Protein AF-A0A1F2XFX3-F1 (afdb_monomer_lite)

Structure (mmCIF, N/CA/C/O backbone):
data_AF-A0A1F2XFX3-F1
#
_entry.id   AF-A0A1F2XFX3-F1
#
loop_
_atom_site.group_PDB
_atom_site.id
_atom_site.type_symbol
_atom_site.label_atom_id
_atom_site.label_alt_id
_atom_site.label_comp_id
_atom_site.label_asym_id
_atom_site.label_entity_id
_atom_site.label_seq_id
_atom_site.pdbx_PDB_ins_code
_atom_site.Cartn_x
_atom_site.Cartn_y
_atom_site.Cartn_z
_atom_site.occupancy
_atom_site.B_iso_or_equiv
_atom_site.auth_seq_id
_atom_site.auth_comp_id
_atom_site.auth_asym_id
_atom_site.auth_atom_id
_atom_site.pdbx_PDB_model_num
ATOM 1 N N . MET A 1 1 ? -7.443 -17.332 4.235 1.00 80.88 1 MET A N 1
ATOM 2 C CA . MET A 1 1 ? -6.971 -16.640 3.020 1.00 80.88 1 MET A CA 1
ATOM 3 C C . MET A 1 1 ? -7.148 -17.585 1.842 1.00 80.88 1 MET A C 1
ATOM 5 O O . MET A 1 1 ? -6.736 -18.732 1.953 1.00 80.88 1 MET A O 1
ATOM 9 N N . LEU A 1 2 ? -7.820 -17.141 0.781 1.00 90.50 2 LEU A N 1
ATOM 10 C CA . LEU A 1 2 ? -8.041 -17.904 -0.451 1.00 90.50 2 LEU A CA 1
ATOM 11 C C . LEU A 1 2 ? -7.172 -17.307 -1.552 1.00 90.50 2 LEU A C 1
ATOM 13 O O . LEU A 1 2 ? -7.202 -16.094 -1.741 1.00 90.50 2 LEU A O 1
ATOM 17 N N . CYS A 1 3 ? -6.412 -18.141 -2.256 1.00 94.31 3 CYS A N 1
ATOM 18 C CA . CYS A 1 3 ? -5.501 -17.700 -3.308 1.00 94.31 3 CYS A CA 1
ATOM 19 C C . CYS A 1 3 ? -5.857 -18.360 -4.640 1.00 94.31 3 CYS A C 1
ATOM 21 O O . CYS A 1 3 ? -5.998 -19.580 -4.710 1.00 94.31 3 CYS A O 1
ATOM 23 N N . HIS A 1 4 ? -5.982 -17.558 -5.693 1.00 92.31 4 HIS A N 1
ATOM 24 C CA . HIS A 1 4 ? -6.218 -18.020 -7.056 1.00 92.31 4 HIS A CA 1
ATOM 25 C C . HIS A 1 4 ? -5.576 -17.048 -8.046 1.00 92.31 4 HIS A C 1
ATOM 27 O O . HIS A 1 4 ? -5.755 -15.843 -7.898 1.00 92.31 4 HIS A O 1
ATOM 33 N N . GLY A 1 5 ? -4.835 -17.572 -9.031 1.00 87.00 5 GLY A N 1
ATOM 34 C CA . GLY A 1 5 ? -4.250 -16.774 -10.118 1.00 87.00 5 GLY A CA 1
ATO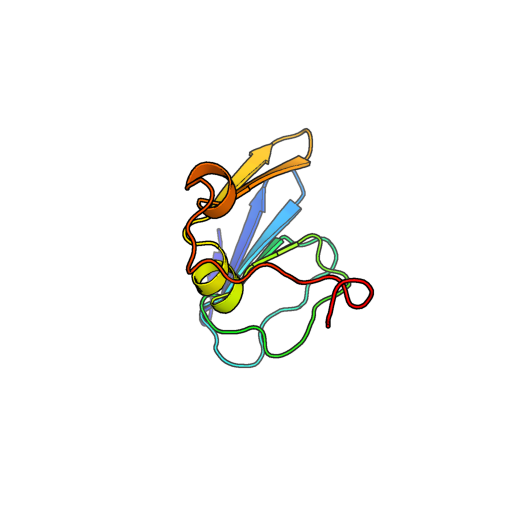M 35 C C . GLY A 1 5 ? -3.494 -15.539 -9.623 1.00 87.00 5 GLY A C 1
ATOM 36 O O . GLY A 1 5 ? -3.902 -14.426 -9.921 1.00 87.00 5 GLY A O 1
ATOM 37 N N . GLY A 1 6 ? -2.498 -15.735 -8.751 1.00 91.62 6 GLY A N 1
ATOM 38 C CA . GLY A 1 6 ? -1.667 -14.633 -8.250 1.00 91.62 6 GLY A CA 1
ATOM 39 C C . GLY A 1 6 ? -2.390 -13.622 -7.352 1.00 91.62 6 GLY A C 1
ATOM 40 O O . GLY A 1 6 ? -1.808 -12.598 -7.011 1.00 91.62 6 GLY A O 1
ATOM 41 N N . ILE A 1 7 ? -3.629 -13.884 -6.931 1.00 95.06 7 ILE A N 1
ATOM 42 C CA . ILE A 1 7 ? -4.387 -13.010 -6.033 1.00 95.06 7 ILE A CA 1
ATOM 43 C C . ILE A 1 7 ? -4.803 -13.806 -4.801 1.00 95.06 7 ILE A C 1
ATOM 45 O O . ILE A 1 7 ? -5.490 -14.820 -4.895 1.00 95.06 7 ILE A O 1
ATOM 49 N N . CYS A 1 8 ? -4.412 -13.319 -3.630 1.00 96.06 8 CYS A N 1
ATOM 50 C CA . CYS A 1 8 ? -4.791 -13.850 -2.331 1.00 96.06 8 CYS A CA 1
ATOM 51 C C . CYS A 1 8 ? -5.737 -12.881 -1.627 1.00 96.06 8 CYS A C 1
ATOM 53 O O . CYS A 1 8 ? -5.436 -11.699 -1.483 1.00 96.06 8 CYS A O 1
ATOM 55 N N . GLN A 1 9 ? -6.871 -13.383 -1.149 1.00 95.62 9 GLN A N 1
ATOM 56 C CA . GLN A 1 9 ? -7.894 -12.590 -0.478 1.00 95.62 9 GLN A CA 1
ATOM 57 C C . GLN A 1 9 ? -8.189 -13.146 0.912 1.00 95.62 9 GLN A C 1
ATOM 59 O O . GLN A 1 9 ? -8.200 -14.358 1.151 1.00 95.62 9 GLN A O 1
ATOM 64 N N . SER A 1 10 ? -8.441 -12.250 1.853 1.00 94.88 10 SER A N 1
ATOM 65 C CA . SER A 1 10 ? -8.920 -12.579 3.189 1.00 94.88 10 SER A CA 1
ATOM 66 C C . SER A 1 10 ? -9.785 -11.443 3.716 1.00 94.88 10 SER A C 1
ATOM 68 O O . SER A 1 10 ? -9.742 -10.329 3.205 1.00 94.88 10 SER A O 1
ATOM 70 N N . VAL A 1 11 ? -10.545 -11.714 4.768 1.00 93.31 11 VAL A N 1
ATOM 71 C CA . VAL A 1 11 ? -11.227 -10.679 5.544 1.00 93.31 11 VAL A CA 1
ATOM 72 C C . VAL A 1 11 ? -10.704 -10.760 6.968 1.00 93.31 11 VAL A C 1
ATOM 74 O O . VAL A 1 11 ? -10.690 -11.838 7.558 1.00 93.31 11 VAL A O 1
ATOM 77 N N . THR A 1 12 ? -10.269 -9.625 7.505 1.00 90.56 12 THR A N 1
ATOM 78 C CA . THR A 1 12 ? -9.722 -9.516 8.861 1.00 90.56 12 THR A CA 1
ATOM 79 C C . THR A 1 12 ? -10.396 -8.336 9.547 1.00 90.56 12 THR A C 1
ATOM 81 O O . THR A 1 12 ? -10.383 -7.233 9.009 1.00 90.56 12 THR A O 1
ATOM 84 N N . HIS A 1 13 ? -11.036 -8.562 10.700 1.00 90.38 13 HIS A N 1
ATOM 85 C CA . HIS A 1 13 ? -11.828 -7.542 11.412 1.00 90.38 13 HIS A CA 1
ATOM 86 C C . HIS A 1 13 ? -12.827 -6.785 10.506 1.00 90.38 13 HIS A C 1
ATOM 88 O O . HIS A 1 13 ? -12.997 -5.575 10.616 1.00 90.38 13 HIS A O 1
ATOM 94 N N . GLY A 1 14 ? -13.465 -7.495 9.566 1.00 89.50 14 GLY A N 1
ATOM 95 C CA . GLY A 1 14 ? -14.430 -6.915 8.622 1.00 89.50 14 GLY A CA 1
ATOM 96 C C . GLY A 1 14 ? -13.817 -6.108 7.470 1.00 89.50 14 GLY A C 1
ATOM 97 O O . GLY A 1 14 ? -14.555 -5.601 6.630 1.00 89.50 14 GLY A O 1
ATOM 98 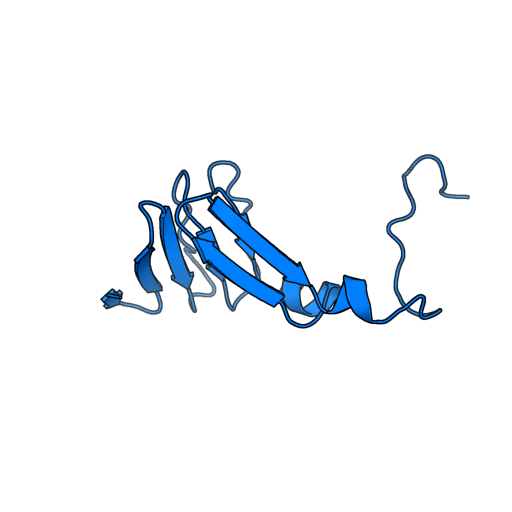N N . VAL A 1 15 ? -12.487 -6.008 7.390 1.00 91.12 15 VAL A N 1
ATOM 99 C CA . VAL A 1 15 ? -11.781 -5.316 6.307 1.00 91.12 15 VAL A CA 1
ATOM 100 C C . VAL A 1 15 ? -11.263 -6.338 5.290 1.00 91.12 15 VAL A C 1
ATOM 102 O O . VAL A 1 15 ? -10.537 -7.261 5.679 1.00 91.12 15 VAL A O 1
ATOM 105 N N . PRO A 1 16 ? -11.598 -6.205 3.992 1.00 94.62 16 PRO A N 1
ATOM 106 C CA . PRO A 1 16 ? -11.004 -7.036 2.953 1.00 94.62 16 PRO A CA 1
ATOM 107 C C . PRO A 1 16 ? -9.510 -6.730 2.814 1.00 94.62 16 PRO A C 1
ATOM 109 O O . PRO A 1 16 ? -9.123 -5.576 2.645 1.00 94.62 16 PRO A O 1
ATOM 112 N N . LEU A 1 17 ? -8.679 -7.764 2.853 1.00 95.00 17 LEU A N 1
ATOM 113 C CA . LEU A 1 17 ? -7.255 -7.713 2.543 1.00 95.00 17 LEU A CA 1
ATOM 114 C C . LEU A 1 17 ? -7.018 -8.487 1.251 1.00 95.00 17 LEU A C 1
ATOM 116 O O . LEU A 1 17 ? -7.335 -9.675 1.171 1.00 95.00 17 LEU A O 1
ATOM 120 N N . VAL A 1 18 ? -6.430 -7.820 0.265 1.00 96.25 18 VAL A N 1
ATOM 121 C CA . VAL A 1 18 ? -6.074 -8.409 -1.023 1.00 96.25 18 VAL A CA 1
ATOM 122 C C . VAL A 1 18 ? -4.585 -8.234 -1.250 1.00 96.25 18 VAL A C 1
ATOM 124 O O . VAL A 1 18 ? -4.080 -7.115 -1.269 1.00 96.25 18 VAL A O 1
ATOM 127 N N . VAL A 1 19 ? -3.893 -9.347 -1.451 1.00 95.75 19 VAL A N 1
ATOM 128 C CA . VAL A 1 19 ? -2.484 -9.391 -1.834 1.00 95.75 19 VAL A CA 1
ATOM 129 C C . VAL A 1 19 ? -2.412 -9.889 -3.272 1.00 95.75 19 VAL A C 1
ATOM 131 O O . VAL A 1 19 ? -2.969 -10.939 -3.579 1.00 95.75 19 VAL A O 1
ATOM 134 N N . SER A 1 20 ? -1.761 -9.140 -4.157 1.00 95.69 20 SER A N 1
ATOM 135 C CA . SER A 1 20 ? -1.667 -9.457 -5.584 1.00 95.69 20 SER A CA 1
ATOM 136 C C . SER A 1 20 ? -0.217 -9.506 -6.039 1.00 95.69 20 SER A C 1
ATOM 138 O O . SER A 1 20 ? 0.553 -8.578 -5.789 1.00 95.69 20 SER A O 1
ATOM 140 N N . TYR A 1 21 ? 0.108 -10.564 -6.768 1.00 93.88 21 TYR A N 1
ATOM 141 C CA . TYR A 1 21 ? 1.378 -10.791 -7.456 1.00 93.88 21 TYR A CA 1
ATOM 142 C C . TYR A 1 21 ? 1.277 -10.450 -8.951 1.00 93.88 21 TYR A C 1
ATOM 144 O O . TYR A 1 21 ? 2.282 -10.426 -9.650 1.00 93.88 21 TYR A O 1
ATOM 152 N N . GLU A 1 22 ? 0.063 -10.190 -9.441 1.00 93.56 22 GLU A N 1
ATOM 153 C CA . GLU A 1 22 ? -0.185 -9.873 -10.842 1.00 93.56 22 GLU A CA 1
ATOM 154 C C . GLU A 1 22 ? 0.377 -8.502 -11.231 1.00 93.56 22 GLU A C 1
ATOM 156 O O . GLU A 1 22 ? 0.144 -7.486 -10.559 1.00 93.56 22 GLU A O 1
ATOM 161 N N . LYS A 1 23 ? 1.080 -8.481 -12.366 1.00 92.31 23 LYS A N 1
ATOM 162 C CA . LYS A 1 23 ? 1.591 -7.253 -12.982 1.00 92.31 23 LYS A CA 1
ATOM 163 C C . LYS A 1 23 ? 0.479 -6.453 -13.651 1.00 92.31 23 LYS A C 1
ATOM 165 O O . LYS A 1 23 ? 0.528 -5.226 -13.643 1.00 92.31 23 LYS A O 1
ATOM 170 N N . GLU A 1 24 ? -0.505 -7.138 -14.231 1.00 90.69 24 GLU A N 1
ATOM 171 C CA . GLU A 1 24 ? -1.631 -6.545 -14.955 1.00 90.69 24 GLU A CA 1
ATOM 172 C C . GLU A 1 24 ? -2.968 -6.949 -14.340 1.00 90.69 24 GLU A C 1
ATOM 174 O O . GLU A 1 24 ? -3.065 -7.951 -13.642 1.00 90.69 24 GLU A O 1
ATOM 179 N N . GLY A 1 25 ? -4.013 -6.148 -14.561 1.00 89.38 25 GLY A N 1
ATOM 180 C CA . GLY A 1 25 ? -5.353 -6.494 -14.073 1.00 89.38 25 GLY A CA 1
ATOM 181 C C . GLY A 1 25 ? -5.485 -6.499 -12.545 1.00 89.38 25 GLY A C 1
ATOM 182 O O . GLY A 1 25 ? -6.371 -7.160 -12.007 1.00 89.38 25 GLY A O 1
ATOM 183 N N . GLN A 1 26 ? -4.630 -5.747 -11.845 1.00 93.12 26 GLN A N 1
ATOM 184 C CA . GLN A 1 26 ? -4.645 -5.655 -10.387 1.00 93.12 26 GLN A CA 1
ATOM 185 C C . GLN A 1 26 ? -6.042 -5.262 -9.858 1.00 93.12 26 GLN A C 1
ATOM 187 O O . GLN A 1 26 ? -6.689 -4.342 -10.391 1.00 93.12 26 GLN A O 1
ATOM 192 N N . PRO A 1 27 ? -6.527 -5.944 -8.805 1.00 92.69 27 PRO A N 1
ATOM 193 C CA . PRO A 1 27 ? -7.869 -5.737 -8.280 1.00 92.69 27 PRO A CA 1
ATOM 194 C C . PRO A 1 27 ? -8.002 -4.354 -7.638 1.00 92.69 27 PRO A C 1
ATOM 196 O O . PRO A 1 27 ? -7.148 -3.936 -6.866 1.00 92.69 27 PRO A O 1
ATOM 199 N N . CYS A 1 28 ? -9.115 -3.673 -7.912 1.00 93.88 28 CYS A N 1
ATOM 200 C CA . CYS A 1 28 ? -9.508 -2.444 -7.228 1.00 93.88 28 CYS A CA 1
ATOM 201 C C . CYS A 1 28 ? -10.842 -2.693 -6.525 1.00 93.88 28 CYS A C 1
ATOM 203 O O . CYS A 1 28 ? -11.877 -2.811 -7.178 1.00 93.88 28 CYS A O 1
ATOM 205 N N . ILE A 1 29 ? -10.796 -2.840 -5.199 1.00 94.81 29 ILE A N 1
ATOM 206 C CA . ILE A 1 29 ? -11.953 -3.206 -4.378 1.00 94.81 29 ILE A CA 1
ATOM 207 C C . ILE A 1 29 ? -12.213 -2.105 -3.357 1.00 94.81 29 ILE A C 1
ATOM 209 O O . ILE A 1 29 ? -11.330 -1.713 -2.590 1.00 94.81 29 ILE A O 1
ATOM 213 N N . LYS A 1 30 ? -13.456 -1.630 -3.330 1.00 95.06 30 LYS A N 1
ATOM 214 C CA . LYS A 1 30 ? -13.911 -0.598 -2.403 1.00 95.06 30 LYS A CA 1
ATOM 215 C C . LYS A 1 30 ? -13.728 -1.023 -0.947 1.00 95.06 30 LYS A C 1
ATOM 217 O O . LYS A 1 30 ? -14.132 -2.113 -0.552 1.00 95.06 30 LYS A O 1
ATOM 222 N N . GLY A 1 31 ? -13.135 -0.142 -0.146 1.00 94.00 31 GLY A N 1
ATOM 223 C CA . GLY A 1 31 ? -12.899 -0.348 1.284 1.00 94.00 31 GLY A CA 1
ATOM 224 C C . GLY A 1 31 ? -11.825 -1.388 1.618 1.00 94.00 31 GLY A C 1
ATOM 225 O O . GLY A 1 31 ? -11.571 -1.618 2.800 1.00 94.00 31 GLY A O 1
ATOM 226 N N . ALA A 1 32 ? -11.186 -1.994 0.614 1.00 95.25 32 ALA A N 1
ATOM 227 C CA . ALA A 1 32 ? -10.157 -3.002 0.816 1.00 95.25 32 ALA A CA 1
ATOM 228 C C . ALA A 1 32 ? -8.785 -2.388 1.118 1.00 95.25 32 ALA A C 1
ATOM 230 O O . ALA A 1 32 ? -8.479 -1.250 0.749 1.00 95.25 32 ALA A O 1
ATOM 231 N N . LEU A 1 33 ? -7.952 -3.195 1.762 1.00 95.81 33 LEU A N 1
ATOM 232 C CA . LEU A 1 33 ? -6.511 -3.034 1.852 1.00 95.81 33 LEU A CA 1
ATOM 233 C C . LEU A 1 33 ? -5.880 -3.801 0.698 1.00 95.81 33 LEU A C 1
ATOM 235 O O . LEU A 1 33 ? -5.977 -5.028 0.644 1.00 95.81 33 LEU A O 1
ATOM 239 N N . LEU A 1 34 ? -5.258 -3.078 -0.223 1.00 96.31 34 LEU A N 1
ATOM 240 C CA . LEU A 1 34 ? -4.608 -3.644 -1.396 1.00 96.31 34 LEU A CA 1
ATOM 241 C C . LEU A 1 34 ? -3.094 -3.642 -1.183 1.00 96.31 34 LEU A C 1
ATOM 243 O O . LEU A 1 34 ? -2.513 -2.603 -0.876 1.00 96.31 34 LEU A O 1
ATOM 247 N N . VAL A 1 35 ? -2.464 -4.802 -1.341 1.00 95.56 35 VAL A N 1
ATOM 248 C CA . VAL A 1 35 ? -1.008 -4.967 -1.330 1.00 95.56 35 VAL A CA 1
ATOM 249 C C . VAL A 1 35 ? -0.596 -5.567 -2.670 1.00 95.56 35 VAL A C 1
ATOM 251 O O . VAL A 1 35 ? -0.840 -6.745 -2.931 1.00 95.56 35 VAL A O 1
ATOM 254 N N . HIS A 1 36 ? 0.003 -4.759 -3.535 1.00 95.75 36 HIS A N 1
ATOM 255 C CA . HIS A 1 36 ? 0.516 -5.182 -4.833 1.00 95.75 36 HIS A CA 1
ATOM 256 C C . HIS A 1 36 ? 2.031 -5.380 -4.744 1.00 95.75 36 HIS A C 1
ATOM 258 O O . HIS A 1 36 ? 2.761 -4.494 -4.310 1.00 95.75 36 HIS A O 1
ATOM 264 N N . LEU A 1 37 ? 2.531 -6.549 -5.141 1.00 93.56 37 LEU A N 1
ATOM 265 C CA . LEU A 1 37 ? 3.981 -6.783 -5.202 1.00 93.56 37 LEU A CA 1
ATOM 266 C C . LEU A 1 37 ? 4.615 -6.280 -6.503 1.00 93.56 37 LEU A C 1
ATOM 268 O O . LEU A 1 37 ? 5.836 -6.207 -6.602 1.00 93.56 37 LEU A O 1
ATOM 272 N N . GLU A 1 38 ? 3.779 -5.872 -7.452 1.00 94.94 38 GLU A N 1
ATOM 273 C CA . GLU A 1 38 ? 4.134 -5.154 -8.672 1.00 94.94 38 GLU A CA 1
ATOM 274 C C . GLU A 1 38 ? 3.649 -3.696 -8.570 1.00 94.94 38 GLU A C 1
ATOM 276 O O . GLU A 1 38 ? 2.726 -3.414 -7.798 1.00 94.94 38 GLU A O 1
ATOM 281 N N . PRO A 1 39 ? 4.228 -2.747 -9.328 1.00 94.62 39 PRO A N 1
ATOM 282 C CA . PRO A 1 39 ? 3.741 -1.371 -9.371 1.00 94.62 39 PRO A CA 1
ATOM 283 C C . PRO A 1 39 ? 2.248 -1.274 -9.691 1.00 94.62 39 PRO A C 1
ATOM 285 O O . PRO A 1 39 ? 1.764 -1.961 -10.596 1.00 94.62 39 PRO A O 1
ATOM 288 N N . SER A 1 40 ? 1.526 -0.386 -9.001 1.00 93.00 40 SER A N 1
ATOM 289 C CA . SER A 1 40 ? 0.114 -0.157 -9.311 1.00 93.00 40 SER A CA 1
ATOM 290 C C . SER A 1 40 ? -0.029 0.457 -10.699 1.00 93.00 40 SER A C 1
ATOM 292 O O . SER A 1 40 ? 0.521 1.523 -10.977 1.00 93.00 40 SER A O 1
ATOM 294 N N . GLN A 1 41 ? -0.818 -0.170 -11.569 1.00 87.31 41 GLN A N 1
ATOM 295 C CA . GLN A 1 41 ? -1.061 0.371 -12.913 1.00 87.31 41 GLN A CA 1
ATOM 296 C C . GLN A 1 41 ? -1.992 1.588 -12.905 1.00 87.31 41 GLN A C 1
ATOM 298 O O . GLN A 1 41 ? -1.909 2.468 -13.760 1.00 87.31 41 GLN A O 1
ATOM 303 N N . ARG A 1 42 ? -2.913 1.621 -11.940 1.00 89.94 42 ARG A N 1
ATOM 304 C CA . ARG A 1 42 ? -3.917 2.670 -11.764 1.00 89.94 42 ARG A CA 1
ATOM 305 C C . ARG A 1 42 ? -4.160 2.907 -10.283 1.00 89.94 42 ARG A C 1
ATOM 307 O O . ARG A 1 42 ? -4.114 1.972 -9.489 1.00 89.94 42 ARG A O 1
ATOM 314 N N . ALA A 1 43 ? -4.478 4.147 -9.924 1.00 89.19 43 ALA A N 1
ATOM 315 C CA . ALA A 1 43 ? -4.970 4.433 -8.584 1.00 89.19 43 ALA A CA 1
ATOM 316 C C . ALA A 1 43 ? -6.312 3.716 -8.356 1.00 89.19 43 ALA A C 1
ATOM 318 O O . ALA A 1 43 ? -7.141 3.645 -9.265 1.00 89.19 43 ALA A O 1
ATOM 319 N N . CYS A 1 44 ? -6.540 3.240 -7.132 1.00 94.94 44 CYS A N 1
ATOM 320 C CA . CYS A 1 44 ? -7.834 2.740 -6.674 1.00 94.94 44 CYS A CA 1
ATOM 321 C C . CYS A 1 44 ? -8.373 3.669 -5.571 1.00 94.94 44 CYS A C 1
ATOM 323 O O . CYS A 1 44 ? -8.147 3.408 -4.391 1.00 94.94 44 CYS A O 1
ATOM 325 N N . PRO A 1 45 ? -9.057 4.778 -5.916 1.00 93.88 45 PRO A N 1
ATOM 326 C CA . PRO A 1 45 ? -9.463 5.791 -4.936 1.00 93.88 45 PRO A CA 1
ATOM 327 C C . PRO A 1 45 ? -10.474 5.283 -3.905 1.00 93.88 45 PRO A C 1
ATOM 329 O O . PRO A 1 45 ? -10.585 5.845 -2.823 1.00 93.88 45 PRO A O 1
ATOM 332 N N . GLU A 1 46 ? -11.228 4.238 -4.249 1.00 93.81 46 GLU A N 1
ATOM 333 C CA . GLU A 1 46 ? -12.200 3.622 -3.347 1.00 93.81 46 GLU A CA 1
ATOM 334 C C . GLU A 1 46 ? -11.564 2.629 -2.362 1.00 93.81 46 GLU A C 1
ATOM 336 O O . GLU A 1 46 ? -12.239 2.193 -1.426 1.00 93.81 46 GLU A O 1
ATOM 341 N N . ALA A 1 47 ? -10.294 2.253 -2.551 1.00 95.50 47 ALA A N 1
ATOM 342 C CA . ALA A 1 47 ? -9.576 1.422 -1.594 1.00 95.50 47 ALA A CA 1
ATOM 343 C C . ALA A 1 47 ? -9.278 2.212 -0.317 1.00 95.50 47 ALA A C 1
ATOM 345 O O . ALA A 1 47 ? -9.049 3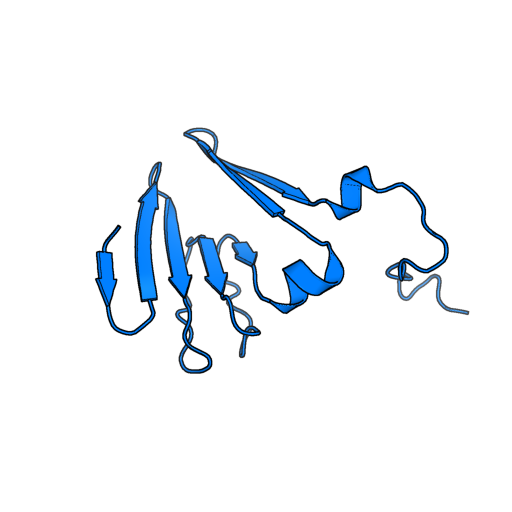.420 -0.331 1.00 95.50 47 ALA A O 1
ATOM 346 N N . ARG A 1 48 ? -9.234 1.502 0.808 1.00 93.75 48 ARG A N 1
ATOM 347 C CA . ARG A 1 48 ? -8.898 2.098 2.103 1.00 93.75 48 ARG A CA 1
ATOM 348 C C . ARG A 1 48 ? -7.403 2.407 2.213 1.00 93.75 48 ARG A C 1
ATOM 350 O O . ARG A 1 48 ? -7.013 3.382 2.849 1.00 93.75 48 ARG A O 1
ATOM 357 N N . LEU A 1 49 ? -6.575 1.557 1.612 1.00 94.31 49 LEU A N 1
ATOM 358 C CA . LEU A 1 49 ? -5.134 1.728 1.459 1.00 94.31 49 LEU A CA 1
ATOM 359 C C . LEU A 1 49 ? -4.684 0.891 0.265 1.00 94.31 49 LEU A C 1
ATOM 361 O O . LEU A 1 49 ? -5.134 -0.241 0.107 1.00 94.31 49 LEU A O 1
ATOM 365 N N . THR A 1 50 ? -3.784 1.434 -0.543 1.00 95.75 50 THR A N 1
ATOM 366 C CA . THR A 1 50 ? -3.020 0.668 -1.530 1.00 95.75 50 THR A CA 1
ATOM 367 C C . THR A 1 50 ? -1.551 0.808 -1.165 1.00 95.75 50 THR A C 1
ATOM 369 O O . THR A 1 50 ? -1.093 1.927 -0.945 1.00 95.75 50 THR A O 1
ATOM 372 N N . LEU A 1 51 ? -0.860 -0.320 -1.030 1.00 95.44 51 LEU A N 1
ATOM 373 C CA . LEU A 1 51 ? 0.589 -0.401 -0.925 1.00 95.44 51 LEU A CA 1
ATOM 374 C C . LEU A 1 51 ? 1.096 -1.150 -2.143 1.00 95.44 51 LEU A C 1
ATOM 376 O O . LEU A 1 51 ? 0.604 -2.241 -2.430 1.00 95.44 51 LEU A O 1
ATOM 380 N N . ASP A 1 52 ? 2.080 -0.590 -2.826 1.00 95.44 52 ASP A N 1
ATOM 381 C CA . ASP A 1 52 ? 2.718 -1.264 -3.943 1.00 95.44 52 ASP A CA 1
ATOM 382 C C . ASP A 1 52 ? 4.244 -1.317 -3.846 1.00 95.44 52 ASP A C 1
ATOM 384 O O . ASP A 1 52 ? 4.872 -0.880 -2.875 1.00 95.44 52 ASP A O 1
ATOM 388 N N . TRP A 1 53 ? 4.859 -1.880 -4.880 1.00 93.38 53 TRP A N 1
ATOM 389 C CA . TR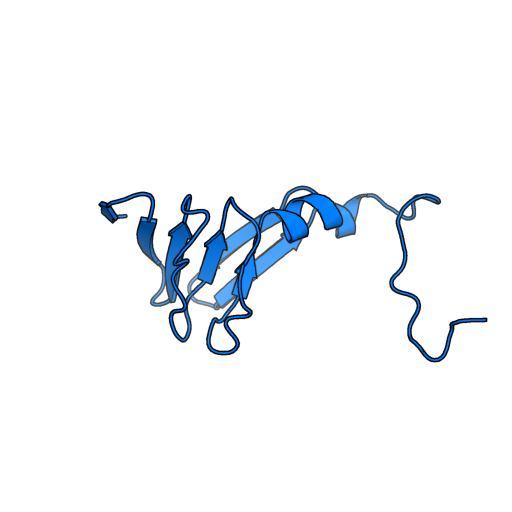P A 1 53 ? 6.306 -1.982 -4.973 1.00 93.38 53 TRP A CA 1
ATOM 390 C C . TRP A 1 53 ? 7.020 -0.619 -4.876 1.00 93.38 53 TRP A C 1
ATOM 392 O O . TRP A 1 53 ? 8.082 -0.514 -4.252 1.00 93.38 53 TRP A O 1
ATOM 402 N N . TYR A 1 54 ? 6.443 0.449 -5.439 1.00 92.06 54 TYR A N 1
ATOM 403 C CA . TYR A 1 54 ? 7.033 1.785 -5.352 1.00 92.06 54 TYR A CA 1
ATOM 404 C C . TYR A 1 54 ? 6.951 2.363 -3.945 1.00 92.06 54 TYR A C 1
ATOM 406 O O . TYR A 1 54 ? 7.865 3.090 -3.548 1.00 92.06 54 TYR A O 1
ATOM 414 N N . ASP A 1 55 ? 5.895 2.066 -3.190 1.00 92.62 55 ASP A N 1
ATOM 415 C CA . ASP A 1 55 ? 5.800 2.466 -1.787 1.00 92.62 55 ASP A CA 1
ATOM 416 C C . ASP A 1 55 ? 6.951 1.873 -0.972 1.00 92.62 55 ASP A C 1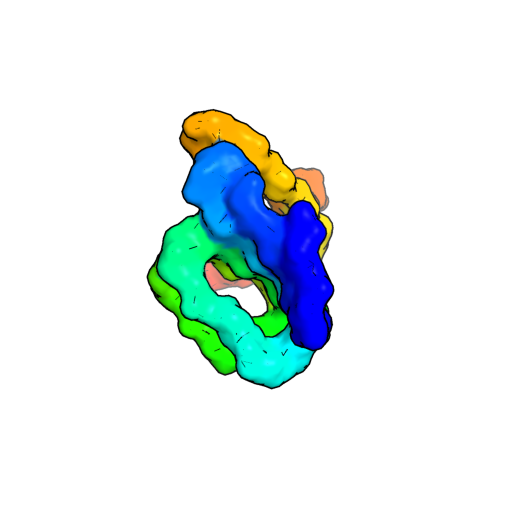
ATOM 418 O O . ASP A 1 55 ? 7.669 2.609 -0.285 1.00 92.62 55 ASP A O 1
ATOM 422 N N . ILE A 1 56 ? 7.193 0.567 -1.127 1.00 90.50 56 ILE A N 1
ATOM 423 C CA . ILE A 1 56 ? 8.304 -0.133 -0.469 1.00 90.50 56 ILE A CA 1
ATOM 424 C C . ILE A 1 56 ? 9.646 0.480 -0.883 1.00 90.50 56 ILE A C 1
ATOM 426 O O . ILE A 1 56 ? 10.482 0.781 -0.033 1.00 90.50 56 ILE A O 1
ATOM 430 N N . TRP A 1 57 ? 9.855 0.747 -2.173 1.00 88.38 57 TRP A N 1
ATOM 431 C CA . TRP A 1 57 ? 11.087 1.386 -2.641 1.00 88.38 57 TRP A CA 1
ATOM 432 C C . TRP A 1 57 ? 11.291 2.797 -2.051 1.00 88.38 57 TRP A C 1
ATOM 434 O O . TRP A 1 57 ? 12.409 3.170 -1.694 1.00 88.38 57 TRP A O 1
ATOM 444 N N . LYS A 1 58 ? 10.218 3.587 -1.893 1.00 86.62 58 LYS A N 1
ATOM 445 C CA . LYS A 1 58 ? 10.279 4.971 -1.380 1.00 86.62 58 LYS A CA 1
ATOM 446 C C . LYS A 1 58 ? 10.416 5.080 0.136 1.00 86.62 58 LYS A C 1
ATOM 448 O O . LYS A 1 58 ? 10.913 6.108 0.616 1.00 86.62 58 LYS A O 1
ATOM 453 N N . ALA A 1 59 ? 9.895 4.116 0.892 1.00 88.62 59 ALA A N 1
ATOM 454 C CA . ALA A 1 59 ? 9.807 4.208 2.350 1.00 88.62 59 ALA A CA 1
ATOM 455 C C . ALA A 1 59 ? 10.423 3.022 3.114 1.00 88.62 59 ALA A C 1
ATOM 457 O O . ALA A 1 59 ? 10.470 3.049 4.347 1.00 88.62 59 ALA A O 1
ATOM 458 N N . GLY A 1 60 ? 10.975 2.036 2.407 1.00 89.19 60 GLY A N 1
ATOM 459 C CA . GLY A 1 60 ? 11.519 0.812 2.986 1.00 89.19 60 GLY A CA 1
ATOM 460 C C . GLY A 1 60 ? 10.418 -0.169 3.386 1.00 89.19 60 GLY A C 1
ATOM 461 O O . GLY A 1 60 ? 9.355 -0.214 2.774 1.00 89.19 60 GLY A O 1
ATOM 462 N N . GLY A 1 61 ? 10.676 -0.971 4.420 1.00 91.50 61 GLY A N 1
ATOM 463 C CA . GLY A 1 61 ? 9.689 -1.911 4.950 1.00 91.50 61 GLY A CA 1
ATOM 464 C C . GLY A 1 61 ? 8.461 -1.212 5.541 1.00 91.50 61 GLY A C 1
ATOM 465 O O . GLY A 1 61 ? 8.544 -0.089 6.044 1.00 91.50 61 GLY A O 1
ATOM 466 N N . TYR A 1 62 ? 7.331 -1.910 5.500 1.00 94.12 62 TYR A N 1
ATOM 467 C CA . TYR A 1 62 ? 6.076 -1.494 6.115 1.00 94.12 62 TYR A CA 1
ATOM 468 C C . TYR A 1 62 ? 5.644 -2.556 7.119 1.00 94.12 62 TYR A C 1
ATOM 470 O O . TYR A 1 62 ? 5.772 -3.752 6.853 1.00 94.12 62 TYR A O 1
ATOM 478 N N . ALA A 1 63 ? 5.094 -2.120 8.244 1.00 93.94 63 ALA A N 1
ATOM 479 C CA . ALA A 1 63 ? 4.387 -2.978 9.176 1.00 93.94 63 ALA A CA 1
ATOM 480 C C . ALA A 1 63 ? 2.923 -2.531 9.223 1.00 93.94 63 ALA A C 1
ATOM 482 O O . ALA A 1 63 ? 2.62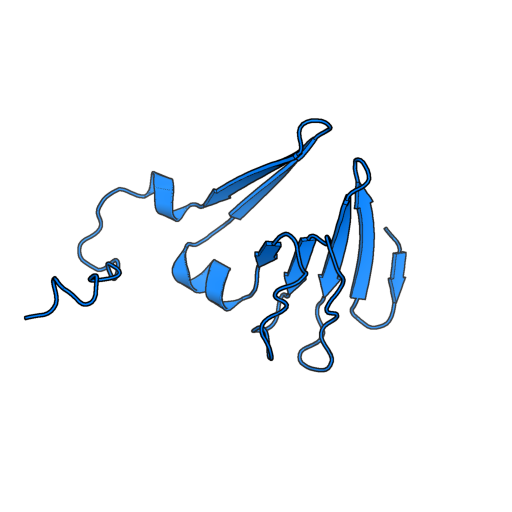9 -1.353 9.421 1.00 93.94 63 ALA A O 1
ATOM 483 N N . LEU A 1 64 ? 2.010 -3.469 8.970 1.00 92.19 64 LEU A N 1
ATOM 484 C CA . LEU A 1 64 ? 0.570 -3.232 8.929 1.00 92.19 64 LEU A CA 1
ATOM 485 C C . LEU A 1 64 ? -0.099 -4.111 9.980 1.00 92.19 64 LEU A C 1
ATOM 487 O O . LEU A 1 64 ? -0.047 -5.337 9.894 1.00 92.19 64 LEU A O 1
ATOM 491 N N . TRP A 1 65 ? -0.770 -3.479 10.935 1.00 92.12 65 TRP A N 1
ATOM 492 C CA . TRP A 1 65 ? -1.593 -4.157 11.927 1.00 92.12 65 TRP A CA 1
ATOM 493 C C . TRP A 1 65 ? -3.060 -3.888 11.645 1.00 92.12 65 TRP A C 1
ATOM 495 O O . TRP A 1 65 ? -3.466 -2.748 11.416 1.00 92.12 65 TRP A O 1
ATOM 505 N N . LEU A 1 66 ? -3.854 -4.952 11.702 1.00 89.75 66 LEU A N 1
ATOM 506 C CA . LEU A 1 66 ? -5.302 -4.905 11.567 1.00 89.75 66 LEU A CA 1
ATOM 507 C C . LEU A 1 66 ? -5.902 -5.317 12.899 1.00 89.75 66 LEU A C 1
ATOM 509 O O . LEU A 1 66 ? -5.610 -6.401 13.394 1.00 89.75 66 LEU A O 1
ATOM 513 N N . ASN A 1 67 ? -6.714 -4.444 13.480 1.00 86.12 67 ASN A N 1
ATOM 514 C CA . ASN A 1 67 ? -7.416 -4.702 14.727 1.00 86.12 67 ASN A CA 1
ATOM 515 C C . ASN A 1 67 ? -8.853 -4.171 14.642 1.00 86.12 67 ASN A C 1
ATOM 517 O O . ASN A 1 67 ? -9.250 -3.532 13.669 1.00 86.12 67 ASN A O 1
ATOM 521 N N . GLU A 1 68 ? -9.641 -4.418 15.683 1.00 82.62 68 GLU A N 1
ATOM 522 C CA . GLU A 1 68 ? -11.045 -3.995 15.755 1.00 82.62 68 GLU A CA 1
ATOM 523 C C . GLU A 1 68 ? -11.236 -2.469 15.690 1.00 82.62 68 GLU A C 1
ATOM 525 O O . GLU A 1 68 ? -12.297 -1.994 15.296 1.00 82.62 68 GLU A O 1
ATOM 530 N N . LYS A 1 69 ? -10.209 -1.687 16.048 1.00 80.81 69 LYS A N 1
ATOM 531 C CA . LYS A 1 69 ? -10.231 -0.216 16.008 1.00 80.81 69 LYS A CA 1
ATOM 532 C C . LYS A 1 69 ? -9.827 0.345 14.640 1.00 80.81 69 LYS A C 1
ATOM 534 O O . LYS A 1 69 ? -9.976 1.545 14.412 1.00 80.81 69 LYS A O 1
ATOM 539 N N . GLY A 1 70 ? -9.333 -0.491 13.726 1.00 81.88 70 GLY A N 1
ATOM 540 C CA . GLY A 1 70 ? -8.945 -0.107 12.374 1.00 81.88 70 GLY A CA 1
ATOM 541 C C . GLY A 1 70 ? -7.577 -0.647 11.960 1.00 81.88 70 GLY A C 1
ATOM 542 O O . GLY A 1 70 ? -7.141 -1.715 12.385 1.00 81.88 70 GLY A O 1
ATOM 543 N N . GLN A 1 71 ? -6.908 0.103 11.083 1.00 89.69 71 GLN A N 1
ATOM 544 C CA . GLN A 1 71 ? -5.572 -0.223 10.589 1.00 89.69 71 GLN A CA 1
ATOM 545 C C . GLN A 1 71 ? -4.540 0.710 11.227 1.00 89.69 71 GLN A C 1
ATOM 547 O O . GLN A 1 71 ? -4.769 1.918 11.303 1.00 89.69 71 GLN A O 1
ATOM 552 N N . HIS A 1 72 ? -3.402 0.158 11.634 1.00 92.50 72 HIS A N 1
ATOM 553 C CA . HIS A 1 72 ? -2.212 0.918 12.013 1.00 92.50 72 HIS A CA 1
ATOM 554 C C . HIS A 1 72 ? -1.089 0.571 11.045 1.00 92.50 72 HIS A C 1
ATOM 556 O O . HIS A 1 72 ? -0.904 -0.602 10.719 1.00 92.50 72 HIS A O 1
ATOM 562 N N . LEU A 1 73 ? -0.378 1.583 10.555 1.00 93.44 73 LEU A N 1
ATOM 563 C CA . LEU A 1 73 ? 0.675 1.420 9.562 1.00 93.44 73 LEU A CA 1
ATOM 564 C C . LEU A 1 73 ? 1.919 2.164 10.026 1.00 93.44 73 LEU A C 1
ATOM 566 O O . LEU A 1 73 ? 1.853 3.367 10.257 1.00 93.44 73 LEU A O 1
ATOM 570 N N . GLU A 1 74 ? 3.042 1.461 10.076 1.00 94.75 74 GLU A N 1
ATOM 571 C CA . GLU A 1 74 ? 4.357 2.054 10.314 1.00 94.75 74 GLU A CA 1
ATOM 572 C C . GLU A 1 74 ? 5.267 1.801 9.123 1.00 94.75 74 GLU A C 1
ATOM 574 O O . GLU A 1 74 ? 5.179 0.770 8.445 1.00 94.75 74 GLU A O 1
ATOM 579 N N . LYS A 1 75 ? 6.151 2.763 8.863 1.00 93.69 75 LYS A N 1
ATOM 580 C CA . LYS A 1 75 ? 7.095 2.719 7.746 1.00 93.69 75 LYS A CA 1
ATOM 581 C C . LYS A 1 75 ? 8.496 2.840 8.294 1.00 93.69 75 LYS A C 1
ATOM 583 O O . LYS A 1 75 ? 8.773 3.740 9.084 1.00 93.69 75 LYS A O 1
ATOM 588 N N . VAL A 1 76 ? 9.430 2.036 7.788 1.00 91.31 76 VAL A N 1
ATOM 589 C CA . VAL A 1 76 ? 10.834 2.123 8.218 1.00 91.31 76 VAL A CA 1
ATOM 590 C C . VAL A 1 76 ? 11.344 3.558 8.070 1.00 91.31 76 VAL A C 1
ATOM 592 O O . VAL A 1 76 ? 12.046 4.034 8.954 1.00 91.31 76 VAL A O 1
ATOM 595 N N . ARG A 1 77 ? 10.939 4.279 7.008 1.00 87.19 77 ARG A N 1
ATOM 596 C CA . ARG A 1 77 ? 11.258 5.702 6.760 1.00 87.19 77 ARG A CA 1
ATOM 597 C C . ARG A 1 77 ? 11.037 6.635 7.953 1.00 87.19 77 ARG A C 1
ATOM 599 O O . ARG A 1 77 ? 11.798 7.586 8.091 1.00 87.19 77 ARG A O 1
ATOM 606 N N . GLU A 1 78 ? 10.050 6.374 8.801 1.00 88.94 78 GLU A N 1
ATOM 607 C CA . GLU A 1 78 ? 9.725 7.218 9.959 1.00 88.94 78 GLU A CA 1
ATOM 608 C C . GLU A 1 78 ? 10.747 7.062 11.099 1.00 88.94 78 GLU A C 1
ATOM 610 O O . GLU A 1 78 ? 10.897 7.961 11.921 1.00 88.94 78 GLU A O 1
ATOM 615 N N . HIS A 1 79 ? 11.530 5.978 11.093 1.00 89.00 79 HIS A N 1
ATOM 616 C CA . HIS A 1 79 ? 12.494 5.642 12.144 1.00 89.00 79 HIS A CA 1
ATOM 617 C C . HIS A 1 79 ? 13.969 5.790 11.722 1.00 89.00 79 HIS A C 1
ATOM 619 O O . HIS A 1 79 ? 14.862 5.650 12.552 1.00 89.00 79 HIS A O 1
ATOM 625 N N . GLN A 1 80 ? 14.270 6.084 10.448 1.00 83.69 80 GLN A N 1
ATOM 626 C CA . GLN A 1 80 ? 15.658 6.084 9.928 1.00 83.69 80 GLN A CA 1
ATOM 627 C C . GLN A 1 80 ? 16.458 7.365 10.222 1.00 83.69 80 GLN A C 1
ATOM 629 O O . GLN A 1 80 ? 17.632 7.451 9.839 1.00 83.69 80 GLN A O 1
ATOM 634 N N . GLY A 1 81 ? 15.822 8.365 10.838 1.00 81.69 81 GLY A N 1
ATOM 635 C CA . GLY A 1 81 ? 16.375 9.705 11.022 1.00 81.69 81 GLY A CA 1
ATOM 636 C C . GLY A 1 81 ? 16.454 10.525 9.726 1.00 81.69 81 GLY A C 1
ATOM 637 O O . GLY A 1 81 ? 15.951 10.141 8.669 1.00 81.69 81 GLY A O 1
ATOM 638 N N . LEU A 1 82 ? 17.095 11.692 9.803 1.00 78.06 82 LEU A N 1
ATOM 639 C CA . LEU A 1 82 ? 17.239 12.621 8.679 1.00 78.06 82 LEU A CA 1
ATOM 640 C C . LEU A 1 82 ? 18.511 12.313 7.881 1.00 78.06 82 LEU A C 1
ATOM 642 O O . LEU A 1 82 ? 19.570 12.875 8.151 1.00 78.06 82 LEU A O 1
ATOM 646 N N . ARG A 1 83 ? 18.422 11.427 6.882 1.00 76.56 83 ARG A N 1
ATOM 647 C CA . ARG A 1 83 ? 19.572 11.130 6.010 1.00 76.56 83 ARG A CA 1
ATOM 648 C C . ARG A 1 83 ? 19.650 12.114 4.831 1.00 76.56 83 ARG A C 1
ATOM 650 O O . ARG A 1 83 ? 18.635 12.266 4.147 1.00 76.56 83 ARG A O 1
ATOM 657 N N . PRO A 1 84 ? 20.817 12.723 4.534 1.00 77.12 84 PRO A N 1
ATOM 658 C CA . PRO A 1 84 ? 20.965 13.756 3.497 1.00 77.12 84 PRO A CA 1
ATOM 659 C C . PRO A 1 84 ? 20.518 13.350 2.085 1.00 77.12 84 PRO A C 1
ATOM 661 O O . PRO A 1 84 ? 20.069 14.192 1.318 1.00 77.12 84 PRO A O 1
ATOM 664 N N . TRP A 1 85 ? 20.605 12.063 1.744 1.00 76.31 85 TRP A N 1
ATOM 665 C CA . TRP A 1 85 ? 20.184 11.518 0.446 1.00 76.31 85 TRP A CA 1
ATOM 666 C C . TRP A 1 85 ? 18.704 11.105 0.393 1.00 76.31 85 TRP A C 1
ATOM 668 O O . TRP A 1 85 ? 18.231 10.621 -0.634 1.00 76.31 85 TRP A O 1
ATOM 678 N N . THR A 1 86 ? 17.947 11.276 1.480 1.00 74.56 86 THR A N 1
ATOM 679 C CA . THR A 1 86 ? 16.505 11.001 1.473 1.00 74.56 86 THR A CA 1
ATOM 680 C C . THR A 1 86 ? 15.790 12.150 0.778 1.00 74.56 86 THR A C 1
ATOM 682 O O . THR A 1 86 ? 15.693 13.246 1.332 1.00 74.56 86 THR A O 1
ATOM 685 N N . GLY A 1 87 ? 15.252 11.904 -0.419 1.00 69.81 87 GLY A N 1
ATOM 686 C CA . GLY A 1 87 ? 14.462 12.899 -1.142 1.00 69.81 87 GLY A CA 1
ATOM 687 C C . GLY A 1 87 ? 13.301 13.401 -0.282 1.00 69.81 87 GLY A C 1
ATOM 688 O O . GLY A 1 87 ? 12.378 12.642 0.033 1.00 69.81 87 GLY A O 1
ATOM 689 N N . LYS A 1 88 ? 13.344 14.673 0.126 1.00 65.56 88 LYS A N 1
ATOM 690 C CA . LYS A 1 88 ? 12.200 15.339 0.755 1.00 65.56 88 LYS A CA 1
ATOM 691 C C . LYS A 1 88 ? 11.183 15.650 -0.336 1.00 65.56 88 LYS A C 1
ATOM 693 O O . LYS A 1 88 ? 11.551 16.148 -1.399 1.00 65.56 88 LYS A O 1
ATOM 698 N N . ALA A 1 89 ? 9.906 15.382 -0.074 1.00 57.62 89 ALA A N 1
ATOM 699 C CA . ALA A 1 89 ? 8.860 16.018 -0.857 1.00 57.62 89 ALA A CA 1
ATOM 700 C C . ALA A 1 89 ? 8.955 17.522 -0.565 1.00 57.62 89 ALA A C 1
ATOM 702 O O . ALA A 1 89 ? 8.551 17.978 0.500 1.00 57.62 89 ALA A O 1
ATOM 703 N N . ILE A 1 90 ? 9.582 18.276 -1.465 1.00 60.88 90 ILE A N 1
ATOM 704 C CA . ILE A 1 90 ? 9.544 19.736 -1.426 1.00 60.88 90 ILE A CA 1
ATOM 705 C C . ILE A 1 90 ? 8.113 20.117 -1.786 1.00 60.88 90 ILE A C 1
ATOM 707 O O . ILE A 1 90 ? 7.645 19.791 -2.883 1.00 60.88 90 ILE A O 1
ATOM 711 N N . HIS A 1 91 ? 7.388 20.746 -0.860 1.00 54.97 91 HIS A N 1
ATOM 712 C CA . HIS A 1 91 ? 6.085 21.297 -1.208 1.00 54.97 91 HIS A CA 1
ATOM 713 C C . HIS A 1 91 ? 6.274 22.290 -2.352 1.00 54.97 91 HIS A C 1
ATOM 715 O O . HIS A 1 91 ? 7.279 22.990 -2.421 1.00 54.97 91 HIS A O 1
ATOM 721 N N . LYS A 1 92 ? 5.296 22.367 -3.259 1.00 64.06 92 LYS A N 1
ATOM 722 C CA . LYS A 1 92 ? 5.388 23.202 -4.467 1.00 64.06 92 LYS A CA 1
ATOM 723 C C . LYS A 1 92 ? 5.722 24.673 -4.160 1.00 64.06 92 LYS A C 1
ATOM 725 O O . LYS A 1 92 ? 6.370 25.315 -4.972 1.00 64.06 92 LYS A O 1
ATOM 730 N N . ARG A 1 93 ? 5.300 25.168 -2.990 1.00 71.75 93 ARG A N 1
ATOM 731 C CA . ARG A 1 93 ? 5.592 26.515 -2.465 1.00 71.75 93 ARG A CA 1
ATOM 732 C C . ARG A 1 93 ? 7.041 26.727 -1.999 1.00 71.75 93 ARG A C 1
ATOM 734 O O . ARG A 1 93 ? 7.474 27.864 -1.934 1.00 71.75 93 ARG A O 1
ATOM 741 N N . ASP A 1 94 ? 7.756 25.647 -1.689 1.00 69.25 94 ASP A N 1
ATOM 742 C CA . ASP A 1 94 ? 9.113 25.644 -1.126 1.00 69.25 94 ASP A CA 1
ATOM 743 C C . ASP A 1 94 ? 10.162 25.229 -2.182 1.00 69.25 94 ASP A C 1
ATOM 745 O O . ASP A 1 94 ? 11.294 24.878 -1.845 1.00 69.25 94 ASP A O 1
ATOM 749 N N . ARG A 1 95 ? 9.780 25.197 -3.469 1.00 59.12 95 ARG A N 1
ATOM 750 C CA . ARG A 1 95 ? 10.693 24.909 -4.581 1.00 59.12 95 ARG A CA 1
ATOM 751 C C . ARG A 1 95 ? 11.382 26.222 -5.003 1.00 59.12 95 ARG A C 1
ATOM 753 O O . ARG A 1 95 ? 10.654 27.194 -5.198 1.00 59.12 95 ARG A O 1
ATOM 760 N N . PRO A 1 96 ? 12.725 26.259 -5.106 1.00 62.19 96 PRO A N 1
ATOM 761 C CA . PRO A 1 96 ? 13.455 27.442 -5.562 1.00 62.19 96 PRO A CA 1
ATOM 762 C C . PRO A 1 96 ? 13.153 27.790 -7.023 1.00 62.19 96 PRO A C 1
ATOM 764 O O . PRO A 1 96 ? 12.751 26.874 -7.783 1.00 62.19 96 PRO A O 1
#

Radius of gyration: 15.44 Å; chains: 1; bounding box: 35×46×31 Å

pLDDT: mean 88.1, std 9.85, range [54.97, 96.31]

Foldseek 3Di:
DDDDDQWDWDADLNAIEIEGADQPPQDQDARHEAEYAHDDPDDNPRYPYHHYVVNCVLFPDKDWDQDNVGIDIDTVNVVPPDDPPRDDPQPPVRDD

Secondary structure (DSSP, 8-state):
-EEETTEEEEEETTEEEEEE--SSS----TT-EEEESS--SS--TTSSEEE-HHHHHHH--EEEEEETTEEEEEEHHHHS---TTS-----GGG--

Sequence (96 aa):
MLCHGGICQSVTHGVPLVVSYEKEGQPCIKGALLVHLEPSQRACPEARLTLDWYDIWKAGGYALWLNEKGQHLEKVREHQGLRPWTGKAIHKRDRP